Protein AF-T1IJ63-F1 (afdb_monomer_lite)

InterPro domains:
  IPR012337 Ribonuclease H-like superfamily [SSF53098] (44-98)
  IPR036397 Ribonuclease H superfamily [G3DSA:3.30.420.10] (36-101)
  IPR041588 Integrase zinc-binding domain [PF17921] (2-29)
  IPR052160 Gypsy Retrotransposon Integrase-like [PTHR47266] (3-92)

Foldseek 3Di:
DDPDDDPPPVVVVVVVCVPDPVNVVPPDDPDDPPPDPDDDDDDPDWPPDKDWDKDDQCPQDPPQFRIWIWIAGSHVRDIDIDGDNDDDPVVNVVVSVVPRD

pLDDT: mean 90.29, std 8.19, range [49.0, 97.25]

Organism: Strigamia maritima (NCBI:txid126957)

Structure (mmCIF, N/CA/C/O backbone):
data_AF-T1IJ63-F1
#
_entry.id   AF-T1IJ63-F1
#
loop_
_atom_site.group_PDB
_atom_site.id
_atom_site.type_symbol
_atom_site.label_atom_id
_atom_site.label_alt_id
_atom_site.label_comp_id
_atom_site.label_asym_id
_atom_site.label_entity_id
_atom_site.label_seq_id
_atom_site.pdbx_PDB_ins_code
_atom_site.Cartn_x
_atom_site.Cartn_y
_atom_site.Cartn_z
_atom_site.occupancy
_atom_site.B_iso_or_equiv
_atom_site.auth_seq_id
_atom_site.auth_comp_id
_atom_site.auth_asym_id
_atom_site.auth_atom_id
_atom_site.pdbx_PDB_model_num
ATOM 1 N N . MET A 1 1 ? 33.816 -32.130 -28.757 1.00 49.00 1 MET A N 1
ATOM 2 C CA . MET A 1 1 ? 34.009 -31.998 -30.218 1.00 49.00 1 MET A CA 1
ATOM 3 C C . MET A 1 1 ? 32.909 -31.085 -30.754 1.00 49.00 1 MET A C 1
ATOM 5 O O . MET A 1 1 ? 31.755 -31.327 -30.424 1.00 49.00 1 MET A O 1
ATOM 9 N N . GLN A 1 2 ? 33.235 -29.991 -31.452 1.00 67.56 2 GLN A N 1
ATOM 10 C CA . GLN A 1 2 ? 32.218 -29.146 -32.102 1.00 67.56 2 GLN A CA 1
ATOM 11 C C . GLN A 1 2 ? 31.848 -29.770 -33.452 1.00 67.56 2 GLN A C 1
ATOM 13 O O . GLN A 1 2 ? 32.734 -29.991 -34.269 1.00 67.56 2 GLN A O 1
ATOM 18 N N . LEU A 1 3 ? 30.560 -30.067 -33.662 1.00 85.94 3 LEU A N 1
ATOM 19 C CA . LEU A 1 3 ? 30.062 -30.728 -34.879 1.00 85.94 3 LEU A CA 1
ATOM 20 C C . LEU A 1 3 ? 29.846 -29.757 -36.053 1.00 85.94 3 LEU A C 1
ATOM 22 O O . LEU A 1 3 ? 29.912 -30.174 -37.202 1.00 85.94 3 LEU A O 1
ATOM 26 N N . TYR A 1 4 ? 29.611 -28.468 -35.776 1.00 86.38 4 TYR A N 1
ATOM 27 C CA . TYR A 1 4 ? 29.347 -27.446 -36.792 1.00 86.38 4 TYR A CA 1
ATOM 28 C C . TYR A 1 4 ? 29.934 -26.094 -36.386 1.00 86.38 4 TYR A C 1
ATOM 30 O O . TYR A 1 4 ? 29.947 -25.736 -35.206 1.00 86.38 4 TYR A O 1
ATOM 38 N N . PHE A 1 5 ? 30.372 -25.326 -37.383 1.00 92.19 5 PHE A N 1
ATOM 39 C CA . PHE A 1 5 ? 30.824 -23.949 -37.234 1.00 92.19 5 PHE A CA 1
ATOM 40 C C . PHE A 1 5 ? 30.481 -23.154 -38.492 1.00 92.19 5 PHE A C 1
ATOM 42 O O . PHE A 1 5 ? 30.644 -23.641 -39.607 1.00 92.19 5 PHE A O 1
ATOM 49 N N . TRP A 1 6 ? 30.049 -21.909 -38.310 1.00 94.81 6 TRP A N 1
ATOM 50 C CA . TRP A 1 6 ? 29.941 -20.943 -39.396 1.00 94.81 6 TRP A CA 1
ATOM 51 C C . TRP A 1 6 ? 30.224 -19.524 -38.892 1.00 94.81 6 TRP A C 1
ATOM 53 O O . TRP A 1 6 ? 30.060 -19.234 -37.694 1.00 94.81 6 TRP A O 1
ATOM 63 N N . PRO A 1 7 ? 30.632 -18.604 -39.788 1.00 96.06 7 PRO A N 1
ATOM 64 C CA . PRO A 1 7 ? 30.839 -17.211 -39.425 1.00 96.06 7 PRO A CA 1
ATOM 65 C C . PRO A 1 7 ? 29.583 -16.623 -38.773 1.00 96.06 7 PRO A C 1
ATOM 67 O O . PRO A 1 7 ? 28.496 -16.676 -39.336 1.00 96.06 7 PRO A O 1
ATOM 70 N N . ARG A 1 8 ? 29.740 -16.013 -37.591 1.00 94.94 8 ARG A N 1
ATOM 71 C CA . ARG A 1 8 ? 28.659 -15.372 -36.810 1.00 94.94 8 ARG A CA 1
ATOM 72 C C . ARG A 1 8 ? 27.617 -16.317 -36.182 1.00 94.94 8 ARG A C 1
ATOM 74 O O . ARG A 1 8 ? 26.631 -15.802 -35.660 1.00 94.94 8 ARG A O 1
ATOM 81 N N . MET A 1 9 ? 27.877 -17.623 -36.051 1.00 95.38 9 MET A N 1
ATOM 82 C CA . MET A 1 9 ? 27.000 -18.596 -35.359 1.00 95.38 9 MET A CA 1
ATOM 83 C C . MET A 1 9 ? 26.379 -18.085 -34.044 1.00 95.38 9 MET A C 1
ATOM 85 O O . MET A 1 9 ? 25.173 -18.183 -33.823 1.00 95.38 9 MET A O 1
ATOM 89 N N . ARG A 1 10 ? 27.177 -17.448 -33.175 1.00 94.56 10 ARG A N 1
ATOM 90 C CA . ARG A 1 10 ? 26.687 -16.877 -31.904 1.00 94.56 10 ARG A CA 1
ATOM 91 C C . ARG A 1 10 ? 25.597 -15.811 -32.097 1.00 94.56 10 ARG A C 1
ATOM 93 O O . ARG A 1 10 ? 24.712 -15.680 -31.250 1.00 94.56 10 ARG A O 1
ATOM 100 N N . LYS A 1 11 ? 25.678 -15.015 -33.166 1.00 96.56 11 LYS A N 1
ATOM 101 C CA . LYS A 1 11 ? 24.698 -13.969 -33.497 1.00 96.56 11 LYS A CA 1
ATOM 102 C C . LYS A 1 11 ? 23.367 -14.597 -33.904 1.00 96.56 11 LYS A C 1
ATOM 104 O O . LYS A 1 11 ? 22.332 -14.136 -33.426 1.00 96.56 11 LYS A O 1
ATOM 109 N N . ASP A 1 12 ? 23.408 -15.658 -34.701 1.00 95.69 12 ASP A N 1
ATOM 110 C CA . ASP A 1 12 ? 22.213 -16.342 -35.203 1.00 95.69 12 ASP A CA 1
ATOM 111 C C . ASP A 1 12 ? 21.487 -17.089 -34.085 1.00 95.69 12 ASP A C 1
ATOM 113 O O . ASP A 1 12 ? 20.288 -16.891 -33.891 1.00 95.69 12 ASP A O 1
ATOM 117 N N . VAL A 1 13 ? 22.230 -17.821 -33.246 1.00 95.00 13 VAL A N 1
ATOM 118 C CA . VAL A 1 13 ? 21.677 -18.468 -32.043 1.00 95.00 13 VAL A CA 1
ATOM 119 C C . VAL A 1 13 ? 21.007 -17.435 -31.136 1.00 95.00 13 VAL A C 1
ATOM 121 O O . VAL A 1 13 ? 19.886 -17.632 -30.672 1.00 95.00 13 VAL A O 1
ATOM 124 N N . ARG A 1 14 ? 21.649 -16.279 -30.914 1.00 94.38 14 ARG A N 1
ATOM 125 C CA . ARG A 1 14 ? 21.057 -15.198 -30.114 1.00 94.38 14 ARG A CA 1
ATOM 126 C C . ARG A 1 14 ? 19.785 -14.637 -30.756 1.00 94.38 14 ARG A C 1
ATOM 128 O O . ARG A 1 14 ? 18.857 -14.307 -30.022 1.00 94.38 14 ARG A O 1
ATOM 135 N N . LYS A 1 15 ? 19.743 -14.497 -32.085 1.00 96.44 15 LYS A N 1
ATOM 136 C CA . LYS A 1 15 ? 18.557 -14.028 -32.817 1.00 9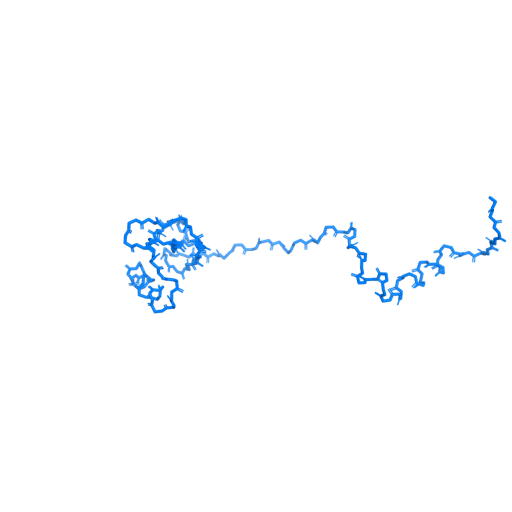6.44 15 LYS A CA 1
ATOM 137 C C . LYS A 1 15 ? 17.394 -15.009 -32.651 1.00 96.44 15 LYS A C 1
ATOM 139 O O . LYS A 1 15 ? 16.302 -14.570 -32.310 1.00 96.44 15 LYS A O 1
ATOM 144 N N . TYR A 1 16 ? 17.652 -16.307 -32.794 1.00 95.50 16 TYR A N 1
ATOM 145 C CA . TYR A 1 16 ? 16.655 -17.357 -32.585 1.00 95.50 16 TYR A CA 1
ATOM 146 C C . TYR A 1 16 ? 16.104 -17.350 -31.153 1.00 95.50 16 TYR A C 1
ATOM 148 O O . TYR A 1 16 ? 14.901 -17.217 -30.950 1.00 95.50 16 TYR A O 1
ATOM 156 N N . VAL A 1 17 ? 16.983 -17.392 -30.144 1.00 93.94 17 VAL A N 1
ATOM 157 C CA . VAL A 1 17 ? 16.568 -17.422 -28.729 1.00 93.94 17 VAL A CA 1
ATOM 158 C C . VAL A 1 17 ? 15.772 -16.170 -28.337 1.00 93.94 17 VAL A C 1
ATOM 160 O O . VAL A 1 17 ? 14.851 -16.265 -27.530 1.00 93.94 17 VAL A O 1
ATOM 163 N N . ARG A 1 18 ? 16.084 -15.002 -28.920 1.00 91.88 18 ARG A N 1
ATOM 164 C CA . ARG A 1 18 ? 15.306 -13.765 -28.717 1.00 91.88 18 ARG A CA 1
ATOM 165 C C . ARG A 1 18 ? 13.894 -13.830 -29.305 1.00 91.88 18 ARG A C 1
ATOM 167 O O . ARG A 1 18 ? 13.015 -13.182 -28.756 1.00 91.88 18 ARG A O 1
ATOM 174 N N . GLY A 1 19 ? 13.686 -14.573 -30.392 1.00 93.94 19 GLY A N 1
ATOM 175 C CA . GLY A 1 19 ? 12.370 -14.759 -31.014 1.00 93.94 19 GLY A CA 1
ATOM 176 C C . GLY A 1 19 ? 11.570 -15.946 -30.467 1.00 93.94 19 GLY A C 1
ATOM 177 O O . GLY A 1 19 ? 10.379 -16.051 -30.733 1.00 93.94 19 GLY A O 1
ATOM 178 N N . CYS A 1 20 ? 12.197 -16.849 -29.711 1.00 94.88 20 CYS A N 1
ATOM 179 C CA . CYS A 1 20 ? 11.530 -18.030 -29.170 1.00 94.88 20 CYS A CA 1
ATOM 180 C C . CYS A 1 20 ? 10.595 -17.668 -28.003 1.00 94.88 20 CYS A C 1
ATOM 182 O O . CYS A 1 20 ? 11.065 -17.352 -26.909 1.00 94.88 20 CYS A O 1
ATOM 184 N N . LEU A 1 21 ? 9.279 -17.783 -28.216 1.00 95.12 21 LEU A N 1
ATOM 185 C CA . LEU A 1 21 ? 8.249 -17.474 -27.215 1.00 95.12 21 LEU A CA 1
ATOM 186 C C . LEU A 1 21 ? 8.441 -18.267 -25.914 1.00 95.12 21 LEU A C 1
ATOM 188 O O . LEU A 1 21 ? 8.440 -17.686 -24.833 1.00 95.12 21 LEU A O 1
ATOM 192 N N . HIS A 1 22 ? 8.692 -19.574 -26.024 1.00 95.88 22 HIS A N 1
ATOM 193 C CA . HIS A 1 22 ? 8.926 -20.440 -24.869 1.00 95.88 22 HIS A CA 1
ATOM 194 C C . HIS A 1 22 ? 10.149 -19.971 -24.058 1.00 95.88 22 HIS A C 1
ATOM 196 O O . HIS A 1 22 ? 10.088 -19.814 -22.843 1.00 95.88 22 HIS A O 1
ATOM 202 N N . CYS A 1 23 ? 11.259 -19.628 -24.721 1.00 93.19 23 CYS A N 1
ATOM 203 C CA . CYS A 1 23 ? 12.426 -19.098 -24.016 1.00 93.19 23 CYS A CA 1
ATOM 204 C C . CYS A 1 23 ? 12.151 -17.749 -23.338 1.00 93.19 23 CYS A C 1
ATOM 206 O O . CYS A 1 23 ? 12.720 -17.502 -22.280 1.00 93.19 23 CYS A O 1
ATOM 208 N N . GLN A 1 24 ? 11.326 -16.876 -23.926 1.00 91.50 24 GLN A N 1
ATOM 209 C CA . GLN A 1 24 ? 11.011 -15.571 -23.332 1.00 91.50 24 GLN A CA 1
ATOM 210 C C . GLN A 1 24 ? 10.027 -15.669 -22.155 1.00 91.50 24 GLN A C 1
ATOM 212 O O . GLN A 1 24 ? 10.129 -14.872 -21.230 1.00 91.50 24 GLN A O 1
ATOM 217 N N . GLN A 1 25 ? 9.105 -16.637 -22.165 1.00 93.44 25 GLN A N 1
ATOM 218 C CA . GLN A 1 25 ? 8.111 -16.815 -21.098 1.00 93.44 25 GLN A CA 1
ATOM 219 C C . GLN A 1 25 ? 8.691 -17.468 -19.841 1.00 93.44 25 GLN A C 1
ATOM 221 O O . GLN A 1 25 ? 8.404 -17.033 -18.731 1.00 93.44 25 GLN A O 1
ATOM 226 N N . TYR A 1 26 ? 9.506 -18.512 -20.007 1.00 92.44 26 TYR A N 1
ATOM 227 C CA . TYR A 1 26 ? 9.966 -19.324 -18.876 1.00 92.44 26 TYR A CA 1
ATOM 228 C C . TYR A 1 26 ? 11.308 -18.869 -18.308 1.00 92.44 26 TYR A C 1
ATOM 230 O O . TYR A 1 26 ? 11.643 -19.200 -17.170 1.00 92.44 26 TYR A O 1
ATOM 238 N N . LYS A 1 27 ? 12.107 -18.126 -19.082 1.00 88.81 27 LYS A N 1
ATOM 239 C CA . LYS A 1 27 ? 13.403 -17.661 -18.599 1.00 88.81 27 LYS A CA 1
ATOM 240 C C . LYS A 1 27 ? 13.227 -16.373 -17.793 1.00 88.81 27 LYS A C 1
ATOM 242 O O . LYS A 1 27 ? 12.821 -15.364 -18.370 1.00 88.81 27 LYS A O 1
ATOM 247 N N . PRO A 1 28 ? 13.603 -16.351 -16.503 1.00 84.25 28 PRO A N 1
ATOM 248 C CA . PRO A 1 28 ? 13.535 -15.126 -15.728 1.00 84.25 28 PRO A CA 1
ATOM 249 C C . PRO A 1 28 ? 14.464 -14.060 -16.333 1.00 84.25 28 PRO A C 1
ATOM 251 O O . PRO A 1 28 ? 15.546 -14.382 -16.846 1.00 84.25 28 PRO A O 1
ATOM 254 N N . PRO A 1 29 ? 14.076 -12.776 -16.291 1.00 82.31 29 PRO A N 1
ATOM 255 C CA . PRO A 1 29 ? 14.945 -11.703 -16.733 1.00 82.31 29 PRO A CA 1
ATOM 256 C C . PRO A 1 29 ? 16.189 -11.643 -15.840 1.00 82.31 29 PRO A C 1
ATOM 258 O O . PRO A 1 29 ? 16.107 -11.453 -14.633 1.00 82.31 29 PRO A O 1
ATOM 261 N N . ASN A 1 30 ? 17.373 -11.721 -16.449 1.00 79.62 30 ASN A N 1
ATOM 262 C CA . ASN A 1 30 ? 18.649 -11.596 -15.729 1.00 79.62 30 ASN A CA 1
ATOM 263 C C . ASN A 1 30 ? 18.972 -10.150 -15.301 1.00 79.62 30 ASN A C 1
ATOM 265 O O . ASN A 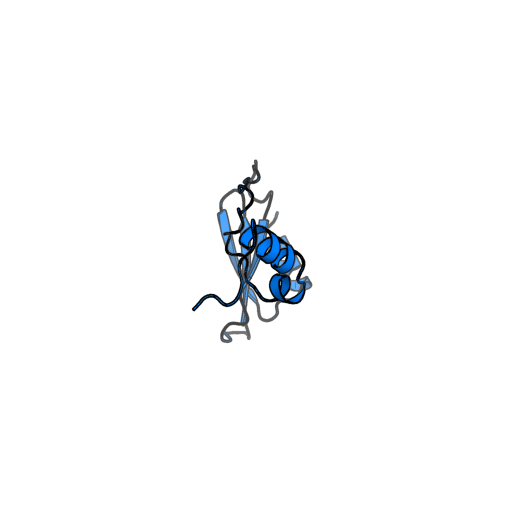1 30 ? 20.055 -9.885 -14.781 1.00 79.62 30 ASN A O 1
ATOM 269 N N . LYS A 1 31 ? 18.083 -9.189 -15.574 1.00 81.38 31 LYS A N 1
ATOM 270 C CA . LYS A 1 31 ? 18.259 -7.791 -15.184 1.00 81.38 31 LYS A CA 1
ATOM 271 C C . LYS A 1 31 ? 17.377 -7.509 -13.983 1.00 81.38 31 LYS A C 1
ATOM 273 O O . LYS A 1 31 ? 16.182 -7.785 -14.029 1.00 81.38 31 LYS A O 1
ATOM 278 N N . ARG A 1 32 ? 17.956 -6.886 -12.955 1.00 78.38 32 ARG A N 1
ATOM 279 C CA . ARG A 1 32 ? 17.152 -6.240 -11.919 1.00 78.38 32 ARG A CA 1
ATOM 280 C C . ARG A 1 32 ? 16.266 -5.203 -12.613 1.00 78.38 32 ARG A C 1
ATOM 282 O O . ARG A 1 32 ? 16.817 -4.384 -13.360 1.00 78.38 32 ARG A O 1
ATOM 289 N N . PRO A 1 33 ? 14.936 -5.239 -12.433 1.00 77.81 33 PRO A N 1
ATOM 290 C CA . PRO A 1 33 ? 14.104 -4.150 -12.906 1.00 77.81 33 PRO A CA 1
ATOM 291 C C . PRO A 1 33 ? 14.638 -2.871 -12.263 1.00 77.81 33 PRO A C 1
ATOM 293 O O . PRO A 1 33 ? 14.822 -2.801 -11.046 1.00 77.81 33 PRO A O 1
ATOM 296 N N . ARG A 1 34 ? 14.977 -1.879 -13.089 1.00 75.06 34 ARG A N 1
ATOM 297 C CA . ARG A 1 34 ? 15.300 -0.550 -12.580 1.00 75.06 34 ARG A CA 1
ATOM 298 C C . ARG A 1 34 ? 13.982 0.004 -12.060 1.00 75.06 34 ARG A C 1
ATOM 300 O O . ARG A 1 34 ? 13.123 0.347 -12.866 1.00 75.06 34 ARG A O 1
ATOM 307 N N . ALA A 1 35 ? 13.804 0.014 -10.743 1.00 78.62 35 ALA A N 1
ATOM 308 C CA . ALA A 1 35 ? 12.677 0.709 -10.146 1.00 78.62 35 ALA A CA 1
ATOM 309 C C . ALA A 1 35 ? 12.708 2.163 -10.634 1.00 78.62 35 ALA A C 1
ATOM 311 O O . ALA A 1 35 ? 13.787 2.765 -10.727 1.00 78.62 35 ALA A O 1
ATOM 312 N N . ALA A 1 36 ? 11.545 2.702 -10.996 1.00 81.38 36 ALA A N 1
ATOM 313 C CA . ALA A 1 36 ? 11.431 4.134 -11.209 1.00 81.38 36 ALA A CA 1
ATOM 314 C C . ALA A 1 36 ? 11.920 4.850 -9.935 1.00 81.38 36 ALA A C 1
ATOM 316 O O . ALA A 1 36 ? 11.705 4.328 -8.835 1.00 81.38 36 ALA A O 1
ATOM 317 N N . PRO A 1 37 ? 12.618 5.992 -10.054 1.00 83.12 37 PRO A N 1
ATOM 318 C CA . PRO A 1 37 ? 12.992 6.760 -8.877 1.00 83.12 37 PRO A CA 1
ATOM 319 C C . PRO A 1 37 ? 11.723 7.104 -8.095 1.00 83.12 37 PRO A C 1
ATOM 321 O O . PRO A 1 37 ? 10.767 7.631 -8.662 1.00 83.12 37 PRO A O 1
ATOM 324 N N . TYR A 1 38 ? 11.710 6.768 -6.805 1.00 81.06 38 TYR A N 1
ATOM 325 C CA . TYR A 1 38 ? 10.627 7.160 -5.916 1.00 81.06 38 TYR A CA 1
ATOM 326 C C . TYR A 1 38 ? 10.601 8.686 -5.827 1.00 81.06 38 TYR A C 1
ATOM 328 O O . TYR A 1 38 ? 11.601 9.305 -5.462 1.00 81.06 38 TYR A O 1
ATOM 336 N N . GLN A 1 39 ? 9.468 9.280 -6.187 1.00 81.69 39 GLN A N 1
ATOM 337 C CA . GLN A 1 39 ? 9.215 10.702 -6.013 1.00 81.69 39 GLN A CA 1
ATOM 338 C C . GLN A 1 39 ? 8.241 10.852 -4.843 1.00 81.69 39 GLN A C 1
ATOM 340 O O . GLN A 1 39 ? 7.072 10.496 -4.996 1.00 81.69 39 GLN A O 1
ATOM 345 N N . PRO A 1 40 ? 8.702 11.306 -3.664 1.00 75.00 40 PRO A N 1
ATOM 346 C CA . PRO A 1 40 ? 7.793 11.583 -2.564 1.00 75.00 40 PRO A CA 1
ATOM 347 C C . PRO A 1 40 ? 6.824 12.691 -2.976 1.00 75.00 40 PRO A C 1
ATOM 349 O O . PRO A 1 40 ? 7.241 13.711 -3.524 1.00 75.00 40 PRO A O 1
ATOM 352 N N . GLN A 1 41 ? 5.537 12.500 -2.694 1.00 79.94 41 GLN A N 1
ATOM 353 C CA . GLN A 1 41 ? 4.581 13.600 -2.758 1.00 79.94 41 GLN A CA 1
ATOM 354 C C . GLN A 1 41 ? 4.938 14.619 -1.673 1.00 79.94 41 GLN A C 1
ATOM 356 O O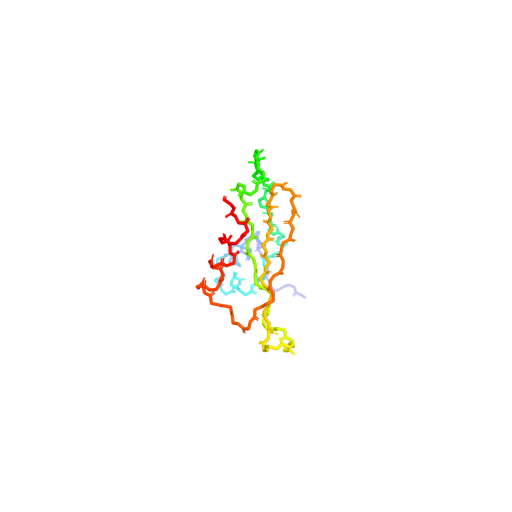 . GLN A 1 41 ? 5.160 14.252 -0.517 1.00 79.94 41 GLN A O 1
ATOM 361 N N . SER A 1 42 ? 5.017 15.894 -2.049 1.00 82.44 42 SER A N 1
ATOM 362 C CA . SER A 1 42 ? 5.064 16.987 -1.084 1.00 82.44 42 SER A CA 1
ATOM 363 C C . SER A 1 42 ? 3.674 17.153 -0.483 1.00 82.44 42 SER A C 1
ATOM 365 O O . SER A 1 42 ? 2.729 17.395 -1.229 1.00 82.44 42 SER A O 1
ATOM 367 N N . MET A 1 43 ? 3.565 17.033 0.835 1.00 86.50 43 MET A N 1
ATOM 368 C CA . MET A 1 43 ? 2.360 17.399 1.578 1.00 86.50 43 MET A CA 1
ATOM 369 C C . MET A 1 43 ? 2.659 18.666 2.360 1.00 86.50 43 MET A C 1
ATOM 371 O O . MET A 1 43 ? 3.740 18.795 2.941 1.00 86.50 43 MET A O 1
ATOM 375 N N . ALA A 1 44 ? 1.727 19.607 2.325 1.00 89.06 44 ALA A N 1
ATOM 376 C CA . ALA A 1 44 ? 1.832 20.877 3.022 1.00 89.06 44 ALA A CA 1
ATOM 377 C C . ALA A 1 44 ? 1.233 20.797 4.431 1.00 89.06 44 ALA A C 1
ATOM 379 O O . ALA A 1 44 ? 1.687 21.521 5.320 1.00 89.06 44 ALA A O 1
ATOM 380 N N . TYR A 1 45 ? 0.248 19.916 4.644 1.00 90.88 45 TYR A N 1
ATOM 381 C CA . TYR A 1 45 ? -0.508 19.852 5.893 1.00 90.88 45 TYR A CA 1
ATOM 382 C C . TYR A 1 45 ? -0.703 18.409 6.395 1.00 90.88 45 TYR A C 1
ATOM 384 O O . TYR A 1 45 ? -0.825 17.484 5.586 1.00 90.88 45 TYR A O 1
ATOM 392 N N . 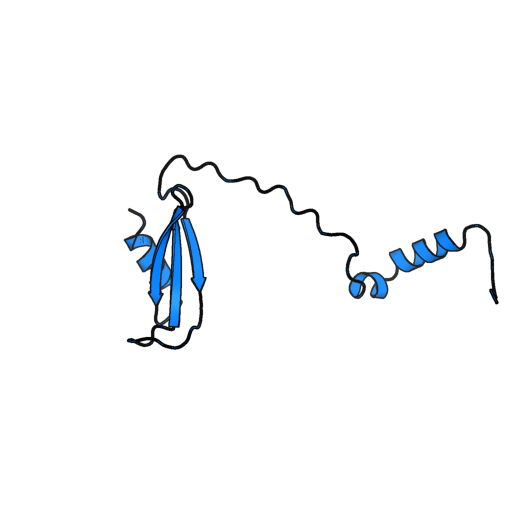PRO A 1 46 ? -0.760 18.196 7.726 1.00 91.19 46 PRO A N 1
ATOM 393 C CA . PRO A 1 46 ? -1.189 16.922 8.298 1.00 91.19 46 PRO A CA 1
ATOM 394 C C . PRO A 1 46 ? -2.556 16.503 7.753 1.00 91.19 46 PRO A C 1
ATOM 396 O O . PRO A 1 46 ? -3.425 17.355 7.567 1.00 91.19 46 PRO A O 1
ATOM 399 N N . TRP A 1 47 ? -2.743 15.202 7.527 1.00 90.38 47 TRP A N 1
ATOM 400 C CA . TRP A 1 47 ? -3.990 14.593 7.041 1.00 90.38 47 TRP A CA 1
ATOM 401 C C . TRP A 1 47 ? -4.383 14.932 5.594 1.00 90.38 47 TRP A C 1
ATOM 403 O O . TRP A 1 47 ? -5.433 14.498 5.131 1.00 90.38 47 TRP A O 1
ATOM 413 N N . GLU A 1 48 ? -3.527 15.625 4.836 1.00 90.94 48 GLU A N 1
ATOM 414 C CA . GLU A 1 48 ? -3.755 15.912 3.410 1.00 90.94 48 GLU A CA 1
ATOM 415 C C . GLU A 1 48 ? -3.748 14.638 2.549 1.00 90.94 48 GLU A C 1
ATOM 417 O O . GLU A 1 48 ? -4.482 14.512 1.570 1.00 90.94 48 GLU A O 1
ATOM 422 N N . THR A 1 49 ? -2.900 13.671 2.896 1.00 91.56 49 THR A N 1
ATOM 423 C CA . THR A 1 49 ? -2.851 12.365 2.239 1.00 91.56 49 THR A CA 1
ATOM 424 C C . THR A 1 49 ? -2.657 11.292 3.290 1.00 91.56 49 THR A C 1
ATOM 426 O O . THR A 1 49 ? -1.712 11.335 4.076 1.00 91.56 49 THR A O 1
ATOM 429 N N . ILE A 1 50 ? -3.532 10.291 3.267 1.00 93.06 50 ILE A N 1
ATOM 430 C CA . ILE A 1 50 ? -3.433 9.128 4.142 1.00 93.06 50 ILE A CA 1
ATOM 431 C C . ILE A 1 50 ? -3.069 7.884 3.340 1.00 93.06 50 ILE A C 1
ATOM 433 O O . ILE A 1 50 ? -3.520 7.683 2.211 1.00 93.06 50 ILE A O 1
ATOM 437 N N . CYS A 1 51 ? -2.267 7.016 3.943 1.00 94.00 51 CYS A N 1
ATOM 438 C CA . CYS A 1 51 ? -2.097 5.647 3.487 1.00 94.00 51 CYS A CA 1
ATOM 439 C C . CYS A 1 51 ? -2.895 4.713 4.378 1.00 94.00 51 CYS A C 1
ATOM 441 O O . CYS A 1 51 ? -2.755 4.738 5.597 1.00 94.00 51 CYS A O 1
ATOM 443 N N . VAL A 1 52 ? -3.715 3.881 3.747 1.00 95.69 52 VAL A N 1
ATOM 444 C CA . VAL A 1 52 ? -4.584 2.931 4.432 1.00 95.69 52 VAL A CA 1
ATOM 445 C C . VAL A 1 52 ? -4.182 1.523 4.023 1.00 95.69 52 VAL A C 1
ATOM 447 O O . VAL A 1 52 ? -4.110 1.225 2.832 1.00 95.69 52 VAL A O 1
ATOM 450 N N . ASP A 1 53 ? -3.924 0.668 5.006 1.00 96.06 53 ASP A N 1
ATOM 451 C CA . ASP A 1 53 ? -3.581 -0.738 4.801 1.00 96.06 53 ASP A CA 1
ATOM 452 C C . ASP A 1 53 ? -4.333 -1.643 5.788 1.00 96.06 53 ASP A C 1
ATOM 454 O O . ASP A 1 53 ? -4.799 -1.211 6.846 1.00 96.06 53 ASP A O 1
ATOM 458 N N . LEU A 1 54 ? -4.468 -2.919 5.440 1.00 96.38 54 LEU A N 1
ATOM 459 C CA . LEU A 1 54 ? -5.114 -3.935 6.261 1.00 96.38 54 LEU A CA 1
ATOM 460 C C . LEU A 1 54 ? -4.159 -5.090 6.514 1.00 96.38 54 LEU A C 1
ATOM 462 O O . LEU A 1 54 ? -3.804 -5.849 5.615 1.00 96.38 54 LEU A O 1
ATOM 466 N N . MET A 1 55 ? -3.841 -5.313 7.783 1.00 95.88 55 MET A N 1
ATOM 467 C CA . MET A 1 55 ? -3.077 -6.479 8.198 1.00 95.88 55 MET A CA 1
ATOM 468 C C . MET A 1 55 ? -4.017 -7.583 8.677 1.00 95.88 55 MET A C 1
ATOM 470 O O . MET A 1 55 ? -4.701 -7.435 9.692 1.00 95.88 55 MET A O 1
ATOM 474 N N . GLY A 1 56 ? -4.014 -8.731 7.998 1.00 90.94 56 GLY A N 1
ATOM 475 C CA . GLY A 1 56 ? -4.737 -9.909 8.473 1.00 90.94 56 GLY A CA 1
ATOM 476 C C . GLY A 1 56 ? -5.051 -10.957 7.403 1.00 90.94 56 GLY A C 1
ATOM 477 O O . GLY A 1 56 ? -4.630 -10.810 6.256 1.00 90.94 56 GLY A O 1
ATOM 478 N N . PRO A 1 57 ? -5.784 -12.018 7.792 1.00 89.44 57 PRO A N 1
ATOM 479 C CA . PRO A 1 57 ? -6.281 -12.278 9.148 1.00 89.44 57 PRO A CA 1
ATOM 480 C C . PRO A 1 57 ? -5.175 -12.775 10.105 1.00 89.44 57 PRO A C 1
ATOM 482 O O . PRO A 1 57 ? -4.320 -13.578 9.741 1.00 89.44 57 PRO A O 1
ATOM 485 N N . LYS A 1 58 ? -5.177 -12.272 11.340 1.00 91.81 58 LYS A N 1
ATOM 486 C CA . LYS A 1 58 ? -4.299 -12.653 12.460 1.00 91.81 58 LYS A CA 1
ATOM 487 C C . LYS A 1 58 ? -5.025 -13.626 13.403 1.00 91.81 58 LYS A C 1
ATOM 489 O O . LYS A 1 58 ? -6.246 -13.763 13.289 1.00 91.81 58 LYS A O 1
ATOM 494 N N . PRO A 1 59 ? -4.314 -14.287 14.338 1.00 95.06 59 PRO A N 1
ATOM 495 C CA . PRO A 1 59 ? -4.962 -15.031 15.412 1.00 95.06 59 PRO A CA 1
ATOM 496 C C . PRO A 1 59 ? -6.019 -14.175 16.112 1.00 95.06 59 PRO A C 1
ATOM 498 O O . PRO A 1 59 ? -5.795 -12.997 16.391 1.00 95.06 59 PRO A O 1
ATOM 501 N N . THR A 1 60 ? -7.181 -14.772 16.346 1.00 93.25 60 THR A N 1
ATOM 502 C CA . THR A 1 60 ? -8.358 -14.070 16.850 1.00 93.25 60 THR A CA 1
ATOM 503 C C . THR A 1 60 ? -8.119 -13.547 18.263 1.00 93.25 60 THR A C 1
ATOM 505 O O . THR A 1 60 ? -7.867 -14.320 19.184 1.00 93.25 60 THR A O 1
ATOM 508 N N . ALA A 1 61 ? -8.237 -12.234 18.434 1.00 90.69 61 ALA A N 1
ATOM 509 C CA . ALA A 1 61 ? -8.214 -11.573 19.730 1.00 90.69 61 ALA A CA 1
ATOM 510 C C . ALA A 1 61 ? -9.631 -11.441 20.320 1.00 90.69 61 ALA A C 1
ATOM 512 O O . ALA A 1 61 ? -10.633 -11.846 19.718 1.00 90.69 61 ALA A O 1
ATOM 513 N N . TYR A 1 62 ? -9.723 -10.835 21.507 1.00 91.88 62 TYR A N 1
ATOM 514 C CA . TYR A 1 62 ? -10.997 -10.544 22.164 1.00 91.88 62 TYR A CA 1
ATOM 515 C C . TYR A 1 62 ? -11.966 -9.796 21.231 1.00 91.88 62 TYR A C 1
ATOM 517 O O . TYR A 1 62 ? -11.582 -8.866 20.517 1.00 91.88 62 TYR A O 1
ATOM 525 N N . GLY A 1 63 ? -13.236 -10.212 21.232 1.00 90.50 63 GLY A N 1
ATOM 526 C CA . GLY A 1 63 ? -14.267 -9.642 20.360 1.00 90.50 63 GLY A CA 1
ATOM 527 C C . GLY A 1 63 ? -14.152 -10.058 18.889 1.00 90.50 63 GLY A C 1
ATOM 528 O O . GLY A 1 63 ? -14.558 -9.298 18.016 1.00 90.50 63 GLY A O 1
ATOM 529 N N . GLN A 1 64 ? -13.580 -11.236 18.604 1.00 93.62 64 GLN A N 1
ATOM 530 C CA . GLN A 1 64 ? -13.424 -11.782 17.244 1.00 93.62 64 GLN A CA 1
ATOM 531 C C . GLN A 1 64 ? -12.559 -10.913 16.313 1.00 93.62 64 GLN A C 1
ATOM 533 O O . GLN A 1 64 ? -12.624 -11.033 15.087 1.00 93.62 64 GLN A O 1
ATOM 538 N N . LYS A 1 65 ? -11.732 -10.031 16.886 1.00 94.69 65 LYS A N 1
ATOM 539 C CA . LYS A 1 65 ? -10.872 -9.116 16.135 1.00 94.69 65 LYS A CA 1
ATOM 540 C C . LYS A 1 65 ? -9.701 -9.887 15.538 1.00 94.69 65 LYS A C 1
ATOM 542 O O . LYS A 1 65 ? -8.916 -10.488 16.265 1.00 94.69 65 LYS A O 1
ATOM 547 N N . LYS A 1 66 ? -9.602 -9.878 14.212 1.00 96.12 66 LYS A N 1
ATOM 548 C CA . LYS A 1 66 ? -8.593 -10.624 13.440 1.00 96.12 66 LYS A CA 1
ATOM 549 C C . LYS A 1 66 ? -7.908 -9.775 12.374 1.00 96.12 66 LYS A C 1
ATOM 551 O O . LYS A 1 66 ? -7.008 -10.256 11.698 1.00 96.12 66 LYS A O 1
ATOM 556 N N . TRP A 1 67 ? -8.317 -8.524 12.219 1.00 96.50 67 TRP A N 1
ATOM 557 C CA . TRP A 1 67 ? -7.723 -7.575 11.288 1.00 96.50 67 TRP A CA 1
ATOM 558 C C . TRP A 1 67 ? -7.203 -6.369 12.054 1.00 96.50 67 TRP A C 1
ATOM 560 O O . TRP A 1 67 ? -7.756 -6.008 13.093 1.00 96.50 67 TRP A O 1
ATOM 570 N N . ILE A 1 68 ? -6.168 -5.735 11.523 1.00 96.75 68 ILE A N 1
ATOM 571 C CA . ILE A 1 68 ? -5.685 -4.438 11.986 1.0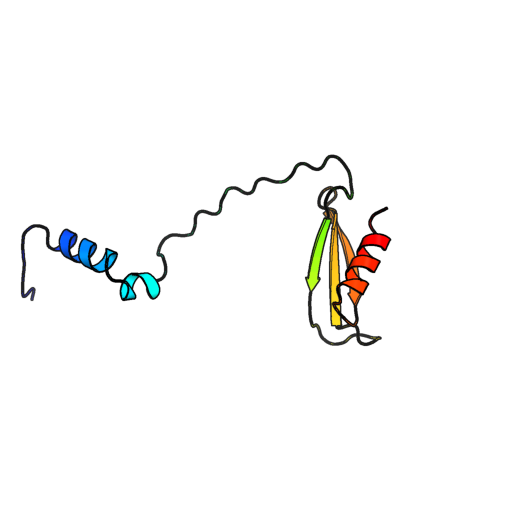0 96.75 68 ILE A CA 1
ATOM 572 C C . ILE A 1 68 ? -5.761 -3.503 10.786 1.00 96.75 68 ILE A C 1
ATOM 574 O O . ILE A 1 68 ? -5.086 -3.732 9.785 1.00 96.75 68 ILE A O 1
ATOM 578 N N . LEU A 1 69 ? -6.615 -2.491 10.877 1.00 97.06 69 LEU A N 1
ATOM 579 C CA . LEU A 1 69 ? -6.625 -1.373 9.945 1.00 97.06 69 LEU A CA 1
ATOM 580 C C . LEU A 1 69 ? -5.527 -0.402 10.362 1.00 97.06 69 LEU A C 1
ATOM 582 O O . LEU A 1 69 ? -5.467 -0.000 11.522 1.00 97.06 69 LEU A O 1
ATOM 586 N N . VAL A 1 70 ? -4.671 -0.060 9.411 1.00 97.25 70 VAL A N 1
ATOM 587 C CA . VAL A 1 70 ? -3.532 0.834 9.580 1.00 97.25 70 VAL A CA 1
ATOM 588 C C . VAL A 1 70 ? -3.826 2.089 8.779 1.00 97.25 70 VAL A C 1
ATOM 590 O O . VAL A 1 70 ? -3.996 2.008 7.565 1.00 97.25 70 VAL A O 1
ATOM 593 N N . ILE A 1 71 ? -3.900 3.233 9.450 1.00 96.56 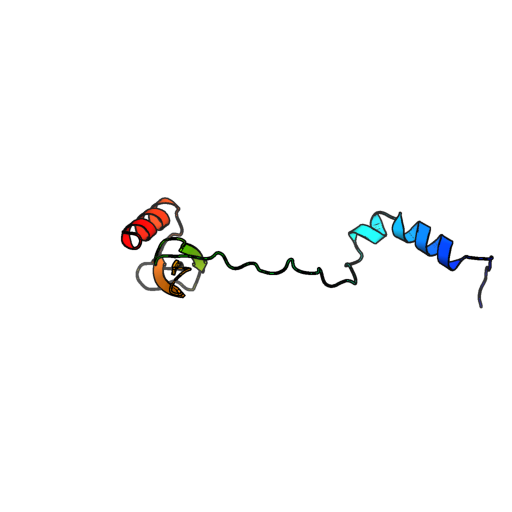71 ILE A N 1
ATOM 594 C CA . ILE A 1 71 ? -4.054 4.543 8.817 1.00 96.56 71 ILE A CA 1
ATOM 595 C C . ILE A 1 71 ? -2.803 5.348 9.144 1.00 96.56 71 ILE A C 1
ATOM 597 O O . ILE A 1 71 ? -2.448 5.502 10.308 1.00 96.56 71 ILE A O 1
ATOM 601 N N . ILE A 1 72 ? -2.113 5.823 8.114 1.00 95.06 72 ILE A N 1
ATOM 602 C CA . ILE A 1 72 ? -0.872 6.583 8.245 1.00 95.06 72 ILE A CA 1
ATOM 603 C C . ILE A 1 72 ? -1.089 7.947 7.613 1.00 95.06 72 ILE A C 1
ATOM 605 O O . ILE A 1 72 ? -1.324 8.021 6.407 1.00 95.06 72 ILE A O 1
ATOM 609 N N . ASP A 1 73 ? -0.950 9.016 8.393 1.00 93.50 73 ASP A N 1
ATOM 610 C CA . ASP A 1 73 ? -0.792 10.352 7.827 1.00 93.50 73 ASP A CA 1
ATOM 611 C C . ASP A 1 73 ? 0.553 10.416 7.106 1.00 93.50 73 ASP A C 1
ATOM 613 O O . ASP A 1 73 ? 1.620 10.294 7.716 1.00 93.50 73 ASP A O 1
ATOM 617 N N . GLN A 1 74 ? 0.526 10.600 5.790 1.00 91.56 74 GLN A N 1
ATOM 618 C CA . GLN A 1 74 ? 1.755 10.601 5.019 1.00 91.56 74 GLN A CA 1
ATOM 619 C C . GLN A 1 74 ? 2.615 11.837 5.294 1.00 91.56 74 GLN A C 1
ATOM 621 O O . GLN A 1 74 ? 3.834 11.744 5.104 1.00 91.56 74 GLN A O 1
ATOM 626 N N . CYS A 1 75 ? 2.037 12.940 5.785 1.00 91.12 75 CYS A N 1
ATOM 627 C CA . CYS A 1 75 ? 2.771 14.164 6.093 1.00 91.12 75 CYS A CA 1
ATOM 628 C C . CYS A 1 75 ? 3.615 13.997 7.357 1.00 91.12 75 CYS A C 1
ATOM 630 O O . CYS A 1 75 ? 4.841 14.103 7.312 1.00 91.12 75 CYS A O 1
ATOM 632 N N . THR A 1 76 ? 2.974 13.685 8.481 1.00 92.25 76 THR A N 1
ATOM 633 C CA . THR A 1 76 ? 3.644 13.584 9.788 1.00 92.25 76 THR A CA 1
ATOM 634 C C . THR A 1 76 ? 4.204 12.197 10.090 1.00 92.25 76 THR A C 1
ATOM 636 O O . THR A 1 76 ? 4.985 12.046 11.027 1.00 92.25 76 THR A O 1
ATOM 639 N N . LYS A 1 77 ? 3.819 11.180 9.308 1.00 92.19 77 LYS A N 1
ATOM 640 C CA . LYS A 1 77 ? 4.034 9.752 9.603 1.00 92.19 77 LYS A CA 1
ATOM 641 C C . LYS A 1 77 ? 3.331 9.276 10.874 1.00 92.19 77 LYS A C 1
ATOM 643 O O . LYS A 1 77 ? 3.697 8.229 11.407 1.00 92.19 77 LYS A O 1
ATOM 648 N N . TYR A 1 78 ? 2.327 10.010 11.350 1.00 94.25 78 TYR A N 1
ATOM 649 C CA . TYR A 1 78 ? 1.485 9.571 12.455 1.00 94.25 78 TYR A CA 1
ATOM 650 C C . TYR A 1 78 ? 0.683 8.328 12.056 1.00 94.25 78 TYR A C 1
ATOM 652 O O . TYR A 1 78 ? 0.188 8.244 10.933 1.00 94.25 78 TYR A O 1
ATOM 660 N N . VAL A 1 79 ? 0.590 7.351 12.962 1.00 95.62 79 VAL A N 1
ATOM 661 C CA . VAL A 1 79 ? -0.019 6.043 12.689 1.00 95.62 79 VAL A CA 1
ATOM 662 C C . VAL A 1 79 ? -1.148 5.778 13.668 1.00 95.62 79 VAL A C 1
ATOM 664 O O . VAL A 1 79 ? -0.935 5.774 14.880 1.00 95.62 79 VAL A O 1
ATOM 667 N N . GLU A 1 80 ? -2.311 5.437 13.126 1.00 95.81 80 GLU A N 1
ATOM 668 C CA . GLU A 1 80 ? -3.447 4.919 13.874 1.00 95.81 80 GLU A CA 1
ATOM 669 C C . GLU A 1 80 ? -3.733 3.464 13.512 1.00 95.81 80 GLU A C 1
ATOM 671 O O . GLU A 1 80 ? -3.700 3.059 12.346 1.00 95.81 80 GLU A O 1
ATOM 676 N N . LEU A 1 81 ? -4.005 2.660 14.541 1.00 96.00 81 LEU A N 1
ATOM 677 C CA . LEU A 1 81 ? -4.229 1.225 14.422 1.00 96.00 81 LEU A CA 1
ATOM 678 C C . LEU A 1 81 ? -5.584 0.858 15.022 1.00 96.00 81 LEU A C 1
ATOM 680 O O . LEU A 1 81 ? -5.797 0.991 16.227 1.00 96.00 81 LEU A O 1
ATOM 684 N N . PHE A 1 82 ? -6.473 0.305 14.199 1.00 95.56 82 PHE A N 1
ATOM 685 C CA . PHE A 1 82 ? -7.797 -0.132 14.636 1.00 95.56 82 PHE A CA 1
ATOM 686 C C . PHE A 1 82 ? -7.941 -1.646 14.520 1.00 95.56 82 PHE A C 1
ATOM 688 O O . PHE A 1 82 ? -7.868 -2.193 13.417 1.00 95.56 82 PHE A O 1
ATOM 695 N N . PRO A 1 83 ? -8.198 -2.360 15.627 1.00 95.75 83 PRO A N 1
ATOM 696 C CA . PRO A 1 83 ? -8.451 -3.787 15.560 1.00 95.75 83 PRO A CA 1
ATOM 697 C C . PRO A 1 83 ? -9.907 -4.035 15.123 1.00 95.75 83 PRO A C 1
ATOM 699 O O . PRO A 1 83 ? -10.850 -3.573 15.776 1.00 95.75 83 PRO A O 1
ATOM 702 N N . LEU A 1 84 ? -10.097 -4.789 14.038 1.00 96.06 84 LEU A N 1
ATOM 703 C CA . LEU A 1 84 ? -11.396 -5.069 13.417 1.00 96.06 84 LEU A CA 1
ATOM 704 C C . LEU A 1 84 ? -11.722 -6.571 13.423 1.00 96.06 84 LEU A C 1
ATOM 706 O O . LEU A 1 84 ? -10.857 -7.427 13.215 1.00 96.06 84 LEU A O 1
ATOM 710 N N . ALA A 1 85 ? -13.000 -6.902 13.614 1.00 95.12 85 ALA A N 1
ATOM 711 C CA . ALA A 1 85 ? -13.506 -8.266 13.437 1.00 95.12 85 ALA A CA 1
ATOM 712 C C . ALA A 1 85 ? -13.669 -8.628 11.952 1.00 95.12 85 ALA A C 1
ATOM 714 O O . ALA A 1 85 ? -13.353 -9.742 11.528 1.00 95.12 85 ALA A O 1
ATOM 715 N N . THR A 1 86 ? -14.095 -7.661 11.139 1.00 93.94 86 THR A N 1
ATOM 716 C CA . THR A 1 86 ? -14.303 -7.807 9.697 1.00 93.94 86 THR A CA 1
ATOM 717 C C . THR A 1 86 ? -13.679 -6.632 8.947 1.00 93.94 86 THR A C 1
ATOM 719 O O . THR A 1 86 ? -13.815 -5.478 9.345 1.00 93.94 86 THR A O 1
ATOM 722 N N . ALA A 1 87 ? -12.994 -6.929 7.845 1.00 93.69 87 ALA A N 1
ATOM 723 C CA . ALA A 1 87 ? -12.419 -5.934 6.946 1.00 93.69 87 ALA A CA 1
ATOM 724 C C . ALA A 1 87 ? -13.432 -5.575 5.846 1.00 93.69 87 ALA A C 1
ATOM 726 O O . ALA A 1 87 ? -13.287 -5.983 4.697 1.00 93.69 87 ALA A O 1
ATOM 727 N N . SER A 1 88 ? -14.512 -4.883 6.221 1.00 95.06 88 SER A N 1
ATOM 728 C CA . SER A 1 88 ? -15.522 -4.404 5.266 1.00 95.06 88 SER A CA 1
ATOM 729 C C . SER A 1 88 ? -15.295 -2.936 4.916 1.00 95.06 88 SER A C 1
ATOM 731 O O . SER A 1 88 ? -14.849 -2.160 5.762 1.00 95.06 88 SER A O 1
ATOM 733 N N . SER A 1 89 ? -15.646 -2.542 3.691 1.00 95.06 89 SER A N 1
ATOM 734 C CA . SER A 1 89 ? -15.533 -1.152 3.231 1.00 95.06 89 SER A CA 1
ATOM 735 C C . SER A 1 89 ? -16.281 -0.177 4.140 1.00 95.06 89 SER A C 1
ATOM 737 O O . SER A 1 89 ? -15.728 0.857 4.494 1.00 95.06 89 SER A O 1
ATOM 739 N N . ALA A 1 90 ? -17.491 -0.530 4.582 1.00 96.19 90 ALA A N 1
ATOM 740 C CA . ALA A 1 90 ? -18.299 0.305 5.469 1.00 96.19 90 ALA A CA 1
ATOM 741 C C . ALA A 1 90 ? -17.580 0.624 6.790 1.00 96.19 90 ALA A C 1
ATOM 743 O O . ALA A 1 90 ? -17.526 1.780 7.200 1.00 96.19 90 ALA A O 1
ATOM 744 N N . ILE A 1 91 ? -16.974 -0.386 7.422 1.00 95.19 91 ILE A N 1
ATOM 745 C CA . ILE A 1 91 ? -16.229 -0.209 8.678 1.00 95.19 91 ILE A CA 1
ATOM 746 C C . ILE A 1 91 ? -14.961 0.618 8.445 1.00 95.19 91 ILE A C 1
ATOM 748 O O . ILE A 1 91 ? -14.632 1.475 9.258 1.00 95.19 91 ILE A O 1
ATOM 752 N N . ILE A 1 92 ? -14.252 0.379 7.341 1.00 95.38 92 ILE A N 1
ATOM 753 C CA . ILE A 1 92 ? -13.021 1.112 7.018 1.00 95.38 92 ILE A CA 1
ATOM 754 C C . ILE A 1 92 ? -13.326 2.593 6.788 1.00 95.38 92 ILE A C 1
ATOM 756 O O . ILE A 1 92 ? -12.659 3.437 7.372 1.00 95.38 92 ILE A O 1
ATOM 760 N N . VAL A 1 93 ? -14.358 2.911 6.001 1.00 95.12 93 VAL A N 1
ATOM 761 C CA . VAL A 1 93 ? -14.791 4.297 5.761 1.00 95.12 93 VAL A CA 1
ATOM 762 C C . VAL A 1 93 ? -15.220 4.965 7.063 1.00 95.12 93 VAL A C 1
ATOM 764 O O . VAL A 1 93 ? -14.820 6.095 7.324 1.00 95.12 93 VAL A O 1
ATOM 767 N N . GLN A 1 94 ? -15.970 4.256 7.911 1.00 94.62 94 GLN A N 1
ATOM 768 C CA . GLN A 1 94 ? -16.333 4.764 9.231 1.00 94.62 94 GLN A CA 1
ATOM 769 C C . GLN A 1 94 ? -15.088 5.131 10.049 1.00 94.62 94 GLN A C 1
ATOM 771 O O . GLN A 1 94 ? -15.039 6.222 10.605 1.00 94.62 94 GLN A O 1
ATOM 776 N N . LYS A 1 95 ? -14.070 4.260 10.088 1.00 94.50 95 LYS A N 1
ATOM 777 C CA . LYS A 1 95 ? -12.817 4.534 10.806 1.00 94.50 95 LYS A CA 1
ATOM 778 C C . LYS A 1 95 ? -11.995 5.655 10.193 1.00 94.50 95 LYS A C 1
ATOM 780 O O . LYS A 1 95 ? -11.424 6.431 10.939 1.00 94.50 95 LYS A O 1
ATOM 785 N N . ILE A 1 96 ? -11.973 5.793 8.872 1.00 93.81 96 ILE A N 1
ATOM 786 C CA . ILE A 1 96 ? -11.293 6.920 8.221 1.00 93.81 96 ILE A CA 1
ATOM 787 C C . ILE A 1 96 ? -11.935 8.250 8.638 1.00 93.81 96 ILE A C 1
ATOM 789 O O . ILE A 1 96 ? -11.216 9.176 8.999 1.00 93.81 96 ILE A O 1
ATOM 793 N N . ASN A 1 97 ? -13.267 8.323 8.668 1.00 92.19 97 ASN A N 1
ATOM 794 C CA . ASN A 1 97 ? -13.993 9.533 9.073 1.00 92.19 97 ASN A CA 1
ATOM 795 C C . ASN A 1 97 ? -13.858 9.865 10.572 1.00 92.19 97 ASN A C 1
ATOM 797 O O . ASN A 1 97 ? -14.148 10.985 10.968 1.00 92.19 97 ASN A O 1
ATOM 801 N N . GLU A 1 98 ? -13.465 8.906 11.418 1.00 89.19 98 GLU A N 1
ATOM 802 C CA . GLU A 1 98 ? -13.155 9.172 12.834 1.00 89.19 98 GLU A CA 1
ATOM 803 C C . GLU A 1 98 ? -11.796 9.873 13.006 1.00 89.19 98 GLU A C 1
ATOM 805 O O . GLU A 1 98 ? -11.570 10.511 14.031 1.00 89.19 98 GLU A O 1
ATOM 810 N N . VAL A 1 99 ? -10.901 9.738 12.021 1.00 85.50 99 VAL A N 1
ATOM 811 C CA . VAL A 1 99 ? -9.500 10.181 12.087 1.00 85.50 99 VAL A CA 1
ATOM 812 C C . VAL A 1 99 ? -9.260 11.447 11.268 1.00 85.50 99 VAL A C 1
ATOM 814 O O . VAL A 1 99 ? -8.531 12.341 11.693 1.00 85.50 99 VAL A O 1
ATOM 817 N N . ALA A 1 100 ? -9.868 11.530 10.086 1.00 70.06 100 ALA A N 1
ATOM 818 C CA . ALA A 1 100 ? -9.805 12.708 9.236 1.00 70.06 100 ALA A CA 1
ATOM 819 C C . ALA A 1 100 ? -10.917 13.691 9.638 1.00 70.06 100 ALA A C 1
ATOM 821 O O . ALA A 1 100 ? -12.093 13.420 9.394 1.00 70.06 100 ALA A O 1
ATOM 822 N N . CYS A 1 101 ? -10.533 14.802 10.275 1.00 58.31 101 CYS A N 1
ATOM 823 C CA . CYS A 1 101 ? -11.406 15.959 10.510 1.00 58.31 101 CYS A CA 1
ATOM 824 C C . CYS A 1 101 ? -11.752 16.690 9.207 1.00 58.31 101 CYS A C 1
ATOM 826 O O . CYS A 1 101 ? -10.841 16.845 8.361 1.00 58.31 101 CYS A O 1
#

Radius of gyration: 26.19 Å; chains: 1; bounding box: 52×53×62 Å

Secondary structure (DSSP, 8-state):
------TTHHHHHHHHHHH-HHHHHHSPPSSPP-PPPP-PPP-SSTTSSEEEEEE-PPSPBGGGB-EEEEEEETTT--EEEEEES---HHHHHHHHHHH--

Sequence (101 aa):
MQLYFWPRMRKDVRKYVRGCLHCQQYKPPNKRPRAAPYQPQSMAYPWETICVDLMGPKPTAYGQKKWILVIIDQCTKYVELFPLATASSAIIVQKINEVAC